Protein AF-A0A2R6E5B9-F1 (afdb_monomer)

Foldseek 3Di:
DQDCKWWFPCCVPQHPDIDIDSDQADPPPRGGTHGPDDDDDDPVPPCVVVVVVVPDDPPDPDPPDDPPPPDDDDDDDD

Mean predicted aligned error: 12.62 Å

pLDDT: mean 77.48, std 20.01, range [34.56, 95.94]

Solvent-accessible surface area (backbone atoms only — not comparable to full-atom values): 5286 Å² total; per-residue (Å²): 115,85,48,71,47,18,29,32,72,52,19,89,84,76,40,99,54,86,47,72,37,73,50,66,45,30,93,88,80,63,42,55,33,39,72,65,50,69,81,75,89,57,98,80,45,91,57,47,69,58,54,57,63,71,49,62,83,75,87,69,86,73,72,84,74,79,81,76,80,78,76,78,80,85,82,86,83,130

Sequence (78 aa):
MKADIRVCSAWERAHESPMYTLGETCPACGADAENSAPAPYNPEDPYGEYRRRARGRPEGGLGMGEREEGGASGASAS

Secondary structure (DSSP, 8-state):
---S-EEETTHHHH-SS--EESSSB-TTT-PBEEE-SPPPP-TT-TTHHHHHHHS-S-S-----------PPPP----

Radius of gyration: 21.43 Å; Cα contacts (8 Å, |Δi|>4): 74; c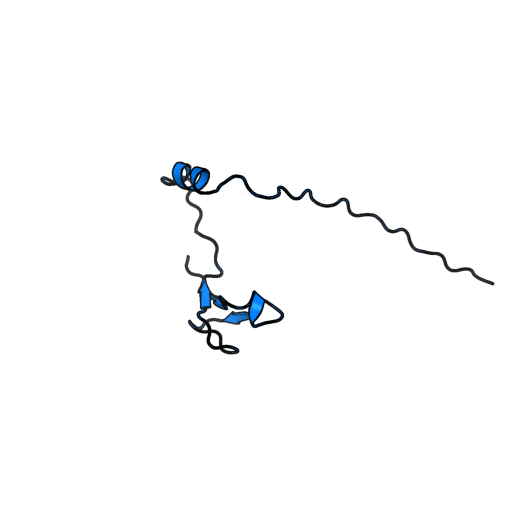hains: 1; bounding box: 30×62×44 Å

Nearest PDB structures (foldseek):
  2aus-assembly2_B  TM=8.208E-01  e=9.326E-04  Pyrococcus abyssi
  3hjw-assembly1_B  TM=7.565E-01  e=2.836E-03  Pyrococcus furiosus
  2aus-assembly1_D  TM=6.814E-01  e=3.028E-03  Pyrococcus abyssi
  2apo-assembly1_B  TM=7.186E-01  e=1.456E-02  Methanocaldococcus jannaschii
  2aqc-assembly1_A  TM=4.825E-01  e=5.389E-02  Methanocaldococcus jannaschii

Structure (mmCIF, N/CA/C/O backbone):
data_AF-A0A2R6E5B9-F1
#
_entry.id   AF-A0A2R6E5B9-F1
#
loop_
_atom_site.group_PDB
_atom_site.id
_atom_site.type_symbol
_atom_site.label_atom_id
_atom_site.label_alt_id
_atom_site.label_comp_id
_atom_site.label_asym_id
_atom_site.label_entity_id
_atom_site.label_seq_id
_atom_site.pdbx_PDB_ins_code
_atom_site.Cartn_x
_atom_site.Cartn_y
_atom_site.Cartn_z
_atom_site.occupancy
_atom_site.B_iso_or_equiv
_atom_site.auth_seq_id
_atom_site.auth_comp_id
_atom_site.auth_asym_id
_atom_site.auth_atom_id
_atom_site.pdbx_PDB_model_num
ATOM 1 N N . MET A 1 1 ? 8.450 -6.750 -2.213 1.00 57.66 1 MET A N 1
ATOM 2 C CA . MET A 1 1 ? 8.355 -6.683 -0.743 1.00 57.66 1 MET A CA 1
ATOM 3 C C . MET A 1 1 ? 6.890 -6.633 -0.374 1.00 57.66 1 MET A C 1
ATOM 5 O O . MET A 1 1 ? 6.192 -5.772 -0.892 1.00 57.66 1 MET A O 1
ATOM 9 N N . LYS A 1 2 ? 6.416 -7.570 0.449 1.00 59.56 2 LYS A N 1
ATOM 10 C CA . LYS A 1 2 ? 5.216 -7.313 1.249 1.00 59.56 2 LYS A CA 1
ATOM 11 C C . LYS A 1 2 ? 5.672 -6.433 2.410 1.00 59.56 2 LYS A C 1
ATOM 13 O O . LYS A 1 2 ? 6.710 -6.740 2.990 1.00 59.56 2 LYS A O 1
ATOM 18 N N . ALA A 1 3 ? 4.974 -5.335 2.685 1.00 65.94 3 ALA A N 1
ATOM 19 C CA . ALA A 1 3 ? 5.104 -4.713 3.993 1.00 65.94 3 ALA A CA 1
ATOM 20 C C . ALA A 1 3 ? 4.277 -5.535 4.977 1.00 65.94 3 ALA A C 1
ATOM 22 O O . ALA A 1 3 ? 3.167 -5.962 4.654 1.00 65.94 3 ALA A O 1
ATOM 23 N N . ASP A 1 4 ? 4.815 -5.738 6.173 1.00 82.00 4 ASP A N 1
ATOM 24 C CA . ASP A 1 4 ? 4.062 -6.335 7.277 1.00 82.00 4 ASP A CA 1
ATOM 25 C C . ASP A 1 4 ? 2.949 -5.393 7.769 1.00 82.00 4 ASP A C 1
ATOM 27 O O . ASP A 1 4 ? 1.993 -5.823 8.405 1.00 82.00 4 ASP A O 1
ATOM 31 N N . ILE A 1 5 ? 3.046 -4.108 7.414 1.00 91.00 5 ILE A N 1
ATOM 32 C CA . ILE A 1 5 ? 2.049 -3.080 7.696 1.00 91.00 5 ILE A CA 1
ATOM 33 C C . ILE A 1 5 ? 1.021 -3.027 6.560 1.00 91.00 5 ILE A C 1
ATOM 35 O O . ILE A 1 5 ? 1.352 -2.807 5.390 1.00 91.00 5 ILE A O 1
ATOM 39 N N . ARG A 1 6 ? -0.250 -3.172 6.923 1.00 92.94 6 ARG A N 1
ATOM 40 C CA . ARG A 1 6 ? -1.426 -3.045 6.059 1.00 92.94 6 ARG A CA 1
ATOM 41 C C . ARG A 1 6 ? -2.252 -1.825 6.464 1.00 92.94 6 ARG A C 1
ATOM 43 O O . ARG A 1 6 ? -2.108 -1.318 7.574 1.00 92.94 6 ARG A O 1
ATOM 50 N N . VAL A 1 7 ? -3.117 -1.359 5.573 1.00 93.94 7 VAL A N 1
ATOM 51 C CA . VAL A 1 7 ? -4.071 -0.270 5.821 1.00 93.94 7 VAL A CA 1
ATOM 52 C C . VAL A 1 7 ? -5.494 -0.777 5.615 1.00 93.94 7 VAL A C 1
ATOM 54 O O . VAL A 1 7 ? -5.737 -1.619 4.758 1.00 93.94 7 VAL A O 1
ATOM 57 N N . CYS A 1 8 ? -6.440 -0.311 6.424 1.00 95.94 8 CYS A N 1
ATOM 58 C CA . CYS A 1 8 ? -7.854 -0.638 6.252 1.00 95.94 8 CYS A CA 1
ATOM 59 C C . CYS A 1 8 ? -8.352 -0.183 4.869 1.00 95.94 8 CYS A C 1
ATOM 61 O O . CYS A 1 8 ? -8.296 1.003 4.569 1.00 95.94 8 CYS A O 1
ATOM 63 N N . SER A 1 9 ? -8.908 -1.086 4.061 1.00 94.44 9 SER A N 1
ATOM 64 C CA . SER A 1 9 ? -9.429 -0.778 2.712 1.00 94.44 9 SER A CA 1
ATOM 65 C C . SER A 1 9 ? -10.621 0.190 2.701 1.00 94.44 9 SER A C 1
ATOM 67 O O . SER A 1 9 ? -10.928 0.812 1.686 1.00 94.44 9 SER A O 1
ATOM 69 N N . ALA A 1 10 ? -11.313 0.335 3.834 1.00 93.62 10 ALA A N 1
ATOM 70 C CA . ALA A 1 10 ? -12.482 1.197 3.984 1.00 93.62 10 ALA A CA 1
ATOM 71 C C . ALA A 1 10 ? -12.191 2.492 4.763 1.00 93.62 10 ALA A C 1
ATOM 73 O O . ALA A 1 10 ? -13.136 3.181 5.157 1.00 93.62 10 ALA A O 1
ATOM 74 N N . TRP A 1 11 ? -10.917 2.821 5.015 1.00 93.81 11 TRP A N 1
ATOM 75 C CA . TRP A 1 11 ? -10.550 3.867 5.974 1.00 93.81 11 TRP A CA 1
ATOM 76 C C . TRP A 1 11 ? -11.173 5.228 5.657 1.00 93.81 11 TRP A C 1
ATOM 78 O O . TRP A 1 11 ? -11.705 5.850 6.564 1.00 93.81 11 TRP A O 1
ATOM 88 N N . GLU A 1 12 ? -11.224 5.631 4.385 1.00 92.81 12 GLU A N 1
ATOM 89 C CA . GLU A 1 12 ? -11.778 6.929 3.965 1.00 92.81 12 GLU A CA 1
ATOM 90 C C . GLU A 1 12 ? -13.258 7.119 4.324 1.00 92.81 12 GLU A C 1
ATOM 92 O O . GLU A 1 12 ? -13.729 8.246 4.445 1.00 92.81 12 GLU A O 1
ATOM 97 N N . ARG A 1 13 ? -14.013 6.022 4.466 1.00 94.38 13 ARG A N 1
ATOM 98 C CA . ARG A 1 13 ? -15.453 6.066 4.775 1.00 94.38 13 ARG A CA 1
ATOM 99 C C . ARG A 1 13 ? -15.764 5.691 6.219 1.00 94.38 13 ARG A C 1
ATOM 101 O O . ARG A 1 13 ? -16.814 6.069 6.724 1.00 94.38 13 ARG A O 1
ATOM 108 N N . ALA A 1 14 ? -14.900 4.895 6.846 1.00 91.62 14 ALA A N 1
ATOM 109 C CA . ALA A 1 14 ? -15.138 4.309 8.164 1.00 91.62 14 ALA A CA 1
ATOM 110 C C . ALA A 1 14 ? -14.346 4.988 9.292 1.00 91.62 14 ALA A C 1
ATOM 112 O O . ALA A 1 14 ? -14.658 4.773 10.464 1.00 91.62 14 ALA A O 1
ATOM 113 N N . HIS A 1 15 ? -13.311 5.765 8.966 1.00 90.94 15 HIS A N 1
ATOM 114 C CA . HIS A 1 15 ? -12.391 6.367 9.925 1.00 90.94 15 HIS A CA 1
ATOM 115 C C . HIS A 1 15 ? -12.075 7.817 9.540 1.00 90.94 15 HIS A C 1
ATOM 117 O O . HIS A 1 15 ? -12.113 8.191 8.374 1.00 90.94 15 HIS A O 1
ATOM 123 N N . GLU A 1 16 ? -11.714 8.636 10.526 1.00 91.88 16 GLU A N 1
ATOM 124 C CA . GLU A 1 16 ? -11.264 10.018 10.289 1.00 91.88 16 GLU A CA 1
ATOM 125 C C . GLU A 1 16 ? -9.816 10.083 9.766 1.00 91.88 16 GLU A C 1
ATOM 127 O O . GLU A 1 16 ? -9.362 11.120 9.289 1.00 91.88 16 GLU A O 1
ATOM 132 N N . SER A 1 17 ? -9.068 8.979 9.866 1.00 91.19 17 SER A N 1
ATOM 133 C CA . SER A 1 17 ? -7.669 8.874 9.442 1.00 91.19 17 SER A CA 1
ATOM 134 C C . SER A 1 17 ? -7.323 7.455 8.965 1.00 91.19 17 SER A C 1
ATOM 136 O O . SER A 1 17 ? -8.041 6.504 9.300 1.00 91.19 17 SER A O 1
ATOM 138 N N . PRO A 1 18 ? -6.236 7.279 8.182 1.00 91.81 18 PRO A N 1
ATOM 139 C CA . PRO A 1 18 ? -5.796 5.962 7.744 1.00 91.81 18 PRO A CA 1
ATOM 140 C C . PRO A 1 18 ? -5.462 5.086 8.942 1.00 91.81 18 PRO A C 1
ATOM 142 O O . PRO A 1 18 ? -4.609 5.428 9.764 1.00 91.81 18 PRO A O 1
ATOM 145 N N . MET A 1 19 ? -6.116 3.932 9.021 1.00 93.88 19 MET A N 1
ATOM 146 C CA . MET A 1 19 ? -5.873 2.992 10.100 1.00 93.88 19 MET A CA 1
ATOM 147 C C . MET A 1 19 ? -4.953 1.873 9.630 1.00 93.88 19 MET A C 1
ATOM 149 O O . MET A 1 19 ? -5.318 1.070 8.767 1.00 93.88 19 MET A O 1
ATOM 153 N N . TYR A 1 20 ? -3.750 1.854 10.198 1.00 94.44 20 TYR A N 1
ATOM 154 C CA . TYR A 1 20 ? -2.737 0.846 9.922 1.00 94.44 20 TYR A CA 1
ATOM 155 C C . TYR A 1 20 ? -2.848 -0.332 10.889 1.00 94.44 20 TYR A C 1
ATOM 157 O O . TYR A 1 20 ? -3.153 -0.169 12.070 1.00 94.44 20 TYR A O 1
ATOM 165 N N . THR A 1 21 ? -2.570 -1.529 10.388 1.00 92.00 21 THR A N 1
ATOM 166 C CA . THR A 1 21 ? -2.646 -2.782 11.141 1.00 92.00 21 THR A CA 1
ATOM 167 C C . THR A 1 21 ? -1.585 -3.766 10.655 1.00 92.00 21 THR A C 1
ATOM 169 O O . THR A 1 21 ? -1.100 -3.665 9.531 1.00 92.00 21 THR A O 1
ATOM 172 N N . LEU A 1 22 ? -1.223 -4.728 11.503 1.00 92.38 22 LEU A N 1
ATOM 173 C CA . LEU A 1 22 ? -0.405 -5.887 11.119 1.00 92.38 22 LEU A CA 1
ATOM 174 C C . LEU A 1 22 ? -1.272 -7.107 10.752 1.00 92.38 22 LEU A C 1
ATOM 176 O O . LEU A 1 22 ? -0.774 -8.090 10.209 1.00 92.38 22 LEU A O 1
ATOM 180 N N . GLY A 1 23 ? -2.567 -7.061 11.077 1.00 89.75 23 GLY A N 1
ATOM 181 C CA . GLY A 1 23 ? -3.527 -8.127 10.800 1.00 89.75 23 GLY A CA 1
ATOM 182 C C . GLY A 1 23 ? -4.141 -8.027 9.406 1.00 89.75 23 GLY A C 1
ATOM 183 O O . GLY A 1 23 ? -4.019 -7.015 8.720 1.00 89.75 23 GLY A O 1
ATOM 184 N N . GLU A 1 24 ? -4.841 -9.082 8.991 1.00 92.19 24 GLU A N 1
ATOM 185 C CA . GLU A 1 24 ? -5.526 -9.111 7.690 1.00 92.19 24 GLU A CA 1
ATOM 186 C C . GLU A 1 24 ? -6.836 -8.326 7.681 1.00 92.19 24 GLU A C 1
ATOM 188 O O . GLU A 1 24 ? -7.333 -7.975 6.618 1.00 92.19 24 GLU A O 1
ATOM 193 N N . THR A 1 25 ? -7.354 -8.016 8.866 1.00 94.88 25 THR A N 1
ATOM 194 C CA . THR A 1 25 ? -8.602 -7.290 9.079 1.00 94.88 25 THR A CA 1
ATOM 195 C C . THR A 1 25 ? -8.365 -6.075 9.965 1.00 94.88 25 THR A C 1
ATOM 197 O O . THR A 1 25 ? -7.538 -6.089 10.883 1.00 94.88 25 THR A O 1
ATOM 200 N N . CYS A 1 26 ? -9.133 -5.022 9.720 1.00 93.69 26 CYS A N 1
ATOM 201 C CA . CYS A 1 26 ? -9.161 -3.815 10.524 1.00 93.69 26 CYS A CA 1
ATOM 202 C C . CYS A 1 26 ? -9.759 -4.106 11.917 1.00 93.69 26 CYS A C 1
ATOM 204 O O . CYS A 1 26 ? -10.921 -4.506 11.997 1.00 93.69 26 CYS A O 1
ATOM 206 N N . PRO A 1 27 ? -9.039 -3.863 13.029 1.00 90.56 27 PRO A N 1
ATOM 207 C CA . PRO A 1 27 ? -9.566 -4.116 14.373 1.00 90.56 27 PRO A CA 1
ATOM 208 C C . PRO A 1 27 ? -10.695 -3.168 14.818 1.00 90.56 27 PRO A C 1
ATOM 210 O O . PRO A 1 27 ? -11.359 -3.461 15.806 1.00 90.56 27 PRO A O 1
ATOM 213 N N . ALA A 1 28 ? -10.928 -2.047 14.124 1.00 89.88 28 ALA A N 1
ATOM 214 C CA . ALA A 1 28 ? -11.972 -1.085 14.494 1.00 89.88 28 ALA A CA 1
ATOM 215 C C . ALA A 1 28 ? -13.295 -1.313 13.751 1.00 89.88 28 ALA A C 1
ATOM 217 O O . ALA A 1 28 ? -14.355 -1.149 14.344 1.00 89.88 28 ALA A O 1
ATOM 218 N N . CYS A 1 29 ? -13.251 -1.675 12.464 1.00 92.69 29 CYS A N 1
ATOM 219 C CA . CYS A 1 29 ? -14.458 -1.843 11.642 1.00 92.69 29 CYS A CA 1
ATOM 220 C C . CYS A 1 29 ? -14.619 -3.235 11.015 1.00 92.69 29 CYS A C 1
ATOM 222 O O . CYS A 1 29 ? -15.669 -3.515 10.447 1.00 92.69 29 CYS A O 1
ATOM 224 N N . GLY A 1 30 ? -13.607 -4.104 11.094 1.00 92.62 30 GLY A N 1
ATOM 225 C CA . GLY A 1 30 ? -13.650 -5.463 10.543 1.00 92.62 30 GLY A CA 1
ATOM 226 C C . GLY A 1 30 ? -13.433 -5.575 9.030 1.00 92.62 30 GLY A C 1
ATOM 227 O O . GLY A 1 30 ? -13.434 -6.689 8.519 1.00 92.62 30 GLY A O 1
ATOM 228 N N . ALA A 1 31 ? -13.229 -4.466 8.310 1.00 93.50 31 ALA A N 1
ATOM 229 C CA . ALA A 1 31 ? -12.932 -4.485 6.874 1.00 93.50 31 ALA A CA 1
ATOM 230 C C . ALA A 1 31 ? -11.561 -5.112 6.559 1.00 93.50 31 ALA A C 1
ATOM 232 O O . ALA A 1 31 ? -10.669 -5.119 7.411 1.00 93.50 31 ALA A O 1
ATOM 233 N N . ASP A 1 32 ? -11.366 -5.572 5.322 1.00 95.19 32 ASP A N 1
ATOM 234 C CA . ASP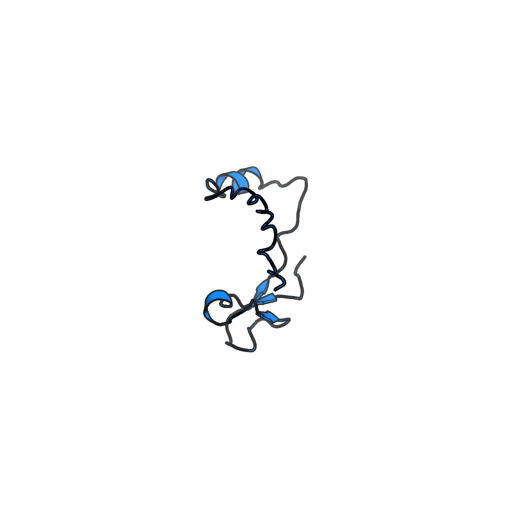 A 1 32 ? -10.092 -6.142 4.875 1.00 95.19 32 ASP A CA 1
ATOM 235 C C . ASP A 1 32 ? -8.964 -5.104 4.906 1.00 95.19 32 ASP A C 1
ATOM 237 O O . ASP A 1 32 ? -9.153 -3.933 4.555 1.00 95.19 32 ASP A O 1
ATOM 241 N N . ALA A 1 33 ? -7.775 -5.539 5.315 1.00 93.62 33 ALA A N 1
ATOM 242 C CA . ALA A 1 33 ? -6.565 -4.736 5.321 1.00 93.62 33 ALA A CA 1
ATOM 243 C C . ALA A 1 33 ? -5.718 -5.022 4.071 1.00 93.62 33 ALA A C 1
ATOM 245 O O . ALA A 1 33 ? -5.322 -6.163 3.808 1.00 93.62 33 ALA A O 1
ATOM 246 N N . GLU A 1 34 ? -5.398 -3.974 3.318 1.00 92.62 34 GLU A N 1
ATOM 247 C CA . GLU A 1 34 ? -4.626 -4.029 2.080 1.00 92.62 34 GLU A CA 1
ATOM 248 C C . GLU A 1 34 ? -3.161 -3.628 2.284 1.00 92.62 34 GLU A C 1
ATOM 250 O O . GLU A 1 34 ? -2.792 -2.960 3.251 1.00 92.62 34 GLU A O 1
ATOM 255 N N . ASN A 1 35 ? -2.286 -4.075 1.382 1.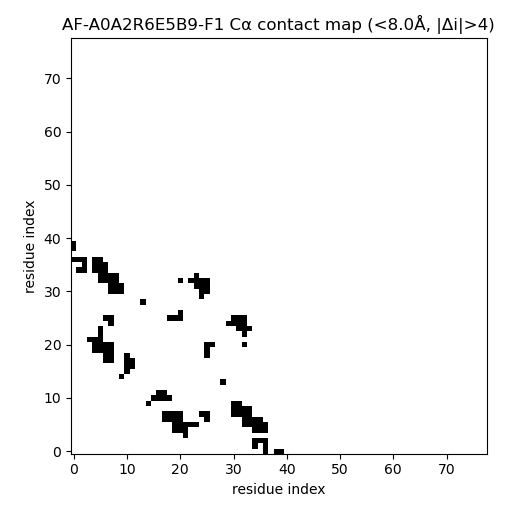00 90.44 35 ASN A N 1
ATOM 256 C CA . ASN A 1 35 ? -0.854 -3.810 1.490 1.00 90.44 35 ASN A CA 1
ATOM 257 C C . ASN A 1 35 ? -0.561 -2.313 1.320 1.00 90.44 35 ASN A C 1
ATOM 259 O O . ASN A 1 35 ? -0.845 -1.740 0.272 1.00 90.44 35 ASN A O 1
ATOM 263 N N . SER A 1 36 ? 0.083 -1.719 2.323 1.00 86.75 36 SER A N 1
ATOM 264 C CA . SER A 1 36 ? 0.476 -0.307 2.288 1.00 86.75 36 SER A CA 1
ATOM 265 C C . SER A 1 36 ? 1.714 -0.045 1.423 1.00 86.75 36 SER A C 1
ATOM 267 O O . SER A 1 36 ? 1.946 1.086 0.998 1.00 86.75 36 SER A O 1
ATOM 269 N N . ALA A 1 37 ? 2.528 -1.072 1.147 1.00 86.69 37 ALA A N 1
ATOM 270 C CA . ALA A 1 37 ? 3.742 -0.887 0.365 1.00 86.69 37 ALA A CA 1
ATOM 271 C C . ALA A 1 37 ? 3.443 -0.694 -1.128 1.00 86.69 37 ALA A C 1
ATOM 273 O O . ALA A 1 37 ? 2.655 -1.455 -1.705 1.00 86.69 37 ALA A O 1
ATOM 274 N N . PRO A 1 38 ? 4.151 0.240 -1.790 1.00 86.25 38 PRO A N 1
ATOM 275 C CA . PRO A 1 38 ? 4.066 0.383 -3.231 1.00 86.25 38 PRO A CA 1
ATOM 276 C C . PRO A 1 38 ? 4.579 -0.876 -3.939 1.00 86.25 38 PRO A C 1
ATOM 278 O O . PRO A 1 38 ? 5.350 -1.675 -3.394 1.00 86.25 38 PRO A O 1
ATOM 281 N N . ALA A 1 39 ? 4.179 -1.027 -5.201 1.00 86.38 39 ALA A N 1
ATOM 282 C CA . ALA A 1 39 ? 4.733 -2.065 -6.057 1.00 86.38 39 ALA A CA 1
ATOM 283 C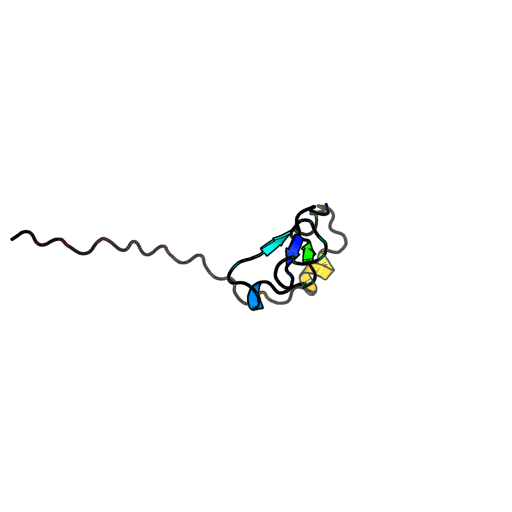 C . ALA A 1 39 ? 6.270 -1.923 -6.150 1.00 86.38 39 ALA A C 1
ATOM 285 O O . ALA A 1 39 ? 6.767 -0.801 -6.290 1.00 86.38 39 ALA A O 1
ATOM 286 N N . PRO A 1 40 ? 7.037 -3.030 -6.096 1.00 85.38 40 PRO A N 1
ATOM 287 C CA . PRO A 1 40 ? 8.485 -2.984 -6.263 1.00 85.38 40 PRO A CA 1
ATOM 288 C C . PRO A 1 40 ? 8.895 -2.378 -7.606 1.00 85.38 40 PRO A C 1
ATOM 290 O O . PRO A 1 40 ? 8.263 -2.632 -8.633 1.00 85.38 40 PRO A O 1
ATOM 293 N N . TYR A 1 41 ? 9.992 -1.625 -7.600 1.00 88.69 41 TYR A N 1
ATOM 294 C CA . TYR A 1 41 ? 10.598 -1.106 -8.820 1.00 88.69 41 TYR A CA 1
ATOM 295 C C . TYR A 1 41 ? 11.477 -2.173 -9.490 1.0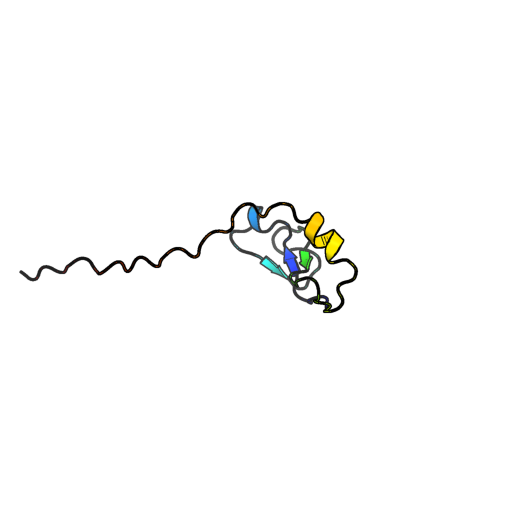0 88.69 41 TYR A C 1
ATOM 297 O O . TYR A 1 41 ? 12.274 -2.828 -8.820 1.00 88.69 41 TYR A O 1
ATOM 305 N N . ASN A 1 42 ? 11.350 -2.327 -10.810 1.00 87.06 42 ASN A N 1
ATOM 306 C CA . ASN A 1 42 ? 12.235 -3.139 -11.648 1.00 87.06 42 ASN A CA 1
ATOM 307 C C . ASN A 1 42 ? 12.771 -2.240 -12.779 1.00 87.06 42 ASN A C 1
ATOM 309 O O . ASN A 1 42 ? 11.950 -1.715 -13.528 1.00 87.06 42 ASN A O 1
ATOM 313 N N . PRO A 1 43 ? 14.097 -2.050 -12.924 1.00 90.75 43 PRO A N 1
ATOM 314 C CA . PRO A 1 43 ? 14.661 -1.208 -13.980 1.00 90.75 43 PRO A CA 1
ATOM 315 C C . PRO A 1 43 ? 14.382 -1.721 -15.400 1.00 90.75 43 PRO A C 1
ATOM 317 O O . PRO A 1 43 ? 14.288 -0.915 -16.319 1.00 90.75 43 PRO A O 1
ATOM 320 N N . GLU A 1 44 ? 14.231 -3.032 -15.590 1.00 92.81 44 GLU A N 1
ATOM 321 C CA . GLU A 1 44 ? 13.938 -3.629 -16.900 1.00 92.81 44 GLU A CA 1
ATOM 322 C C . GLU A 1 44 ? 12.455 -3.532 -17.272 1.00 92.81 44 GLU A C 1
ATOM 324 O O . GLU A 1 44 ? 12.116 -3.625 -18.447 1.00 92.81 44 GLU A O 1
ATOM 329 N N . ASP A 1 45 ? 11.582 -3.365 -16.272 1.00 90.06 45 ASP A N 1
ATOM 330 C CA . ASP A 1 45 ? 10.125 -3.230 -16.377 1.00 90.06 45 ASP A CA 1
ATOM 331 C C . ASP A 1 45 ? 9.483 -3.781 -17.675 1.00 90.06 45 ASP A C 1
ATOM 333 O O . ASP A 1 45 ? 9.005 -3.010 -18.520 1.00 90.06 45 ASP A O 1
ATOM 337 N N . PRO A 1 46 ? 9.396 -5.118 -17.829 1.00 91.94 46 PRO A N 1
ATOM 338 C CA . PRO A 1 46 ? 8.897 -5.736 -19.061 1.00 91.94 46 PRO A CA 1
ATOM 339 C C . PRO A 1 46 ? 7.454 -5.341 -19.412 1.00 91.94 46 PRO A C 1
ATOM 341 O O . PRO A 1 46 ? 7.051 -5.376 -20.571 1.00 91.94 46 PRO A O 1
ATOM 344 N N . TYR A 1 47 ? 6.669 -4.938 -18.409 1.00 90.50 47 TYR A N 1
ATOM 345 C CA . TYR A 1 47 ? 5.266 -4.544 -18.555 1.00 90.50 47 TYR A CA 1
ATOM 346 C C . TYR A 1 47 ? 5.065 -3.021 -18.562 1.00 90.50 47 TYR A C 1
ATOM 348 O O . TYR A 1 47 ? 3.931 -2.540 -18.455 1.00 90.50 47 TYR A O 1
ATOM 356 N N . GLY A 1 48 ? 6.136 -2.235 -18.684 1.00 88.94 48 GLY A N 1
ATOM 357 C CA . GLY A 1 48 ? 6.087 -0.776 -18.588 1.00 88.94 48 GLY A CA 1
ATOM 358 C C . GLY A 1 48 ? 5.262 -0.105 -19.675 1.00 88.94 48 GLY A C 1
ATOM 359 O O . GLY A 1 48 ? 4.529 0.847 -19.403 1.00 88.94 48 GLY A O 1
ATOM 360 N N . GLU A 1 49 ? 5.335 -0.623 -20.901 1.00 90.44 49 GLU A N 1
ATOM 361 C CA . GLU A 1 49 ? 4.540 -0.140 -22.032 1.00 90.44 49 GLU A CA 1
ATOM 362 C C . GLU A 1 49 ? 3.041 -0.321 -21.774 1.00 90.44 49 GLU A C 1
ATOM 364 O O . GLU A 1 49 ? 2.271 0.633 -21.907 1.00 90.44 49 GLU A O 1
ATOM 369 N N . TYR A 1 50 ? 2.635 -1.510 -21.319 1.00 92.00 50 TYR A N 1
ATOM 370 C CA . TYR A 1 50 ? 1.252 -1.780 -20.935 1.00 92.00 50 TYR A CA 1
ATOM 371 C C . TYR A 1 50 ? 0.811 -0.888 -19.771 1.00 92.00 50 TYR A C 1
ATOM 373 O 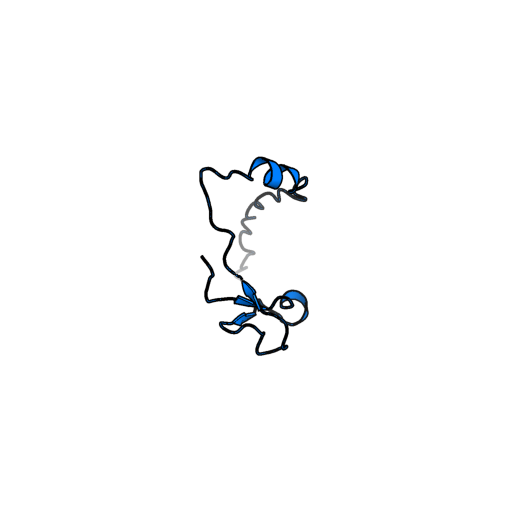O . TYR A 1 50 ? -0.227 -0.236 -19.856 1.00 92.00 50 TYR A O 1
ATOM 381 N N . ARG A 1 51 ? 1.621 -0.775 -18.709 1.00 90.06 51 ARG 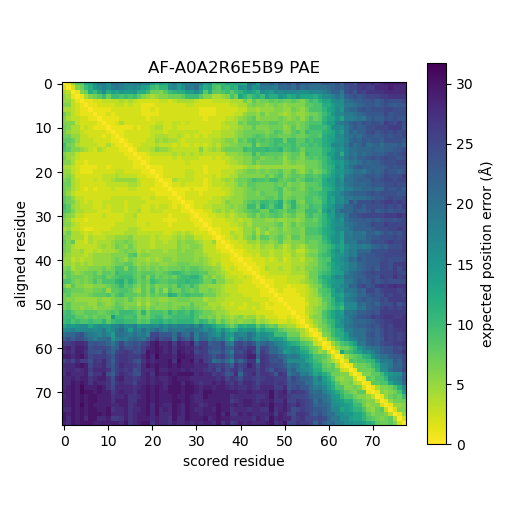A N 1
ATOM 382 C CA . ARG A 1 51 ? 1.276 0.033 -17.530 1.00 90.06 51 ARG A CA 1
ATOM 383 C C . ARG A 1 51 ? 1.105 1.516 -17.865 1.00 90.06 51 ARG A C 1
ATOM 385 O O . ARG A 1 51 ? 0.221 2.153 -17.301 1.00 90.06 51 ARG A O 1
ATOM 392 N N . ARG A 1 52 ? 1.909 2.064 -18.782 1.00 88.56 52 ARG A N 1
ATOM 393 C CA . ARG A 1 52 ? 1.774 3.450 -19.265 1.00 88.56 52 ARG A CA 1
ATOM 394 C C . ARG A 1 52 ? 0.538 3.663 -20.134 1.00 88.56 52 ARG A C 1
ATOM 396 O O . ARG A 1 52 ? -0.032 4.739 -20.071 1.00 88.56 52 ARG A O 1
ATOM 403 N N . ARG A 1 53 ? 0.124 2.666 -20.918 1.00 88.44 53 ARG A N 1
ATOM 404 C CA . ARG A 1 53 ? -1.117 2.729 -21.710 1.00 88.44 53 ARG A CA 1
ATOM 405 C C . ARG A 1 53 ? -2.370 2.577 -20.851 1.00 88.44 53 ARG A C 1
ATOM 407 O O . ARG A 1 53 ? -3.358 3.254 -21.098 1.00 88.44 53 ARG A O 1
ATOM 414 N N . ALA A 1 54 ? -2.325 1.682 -19.865 1.00 87.56 54 ALA A N 1
ATOM 415 C CA . ALA A 1 54 ? -3.432 1.423 -18.949 1.00 87.56 54 ALA A CA 1
ATOM 416 C C . ALA A 1 54 ? -3.652 2.581 -17.964 1.00 87.56 54 ALA A C 1
ATOM 418 O O . ALA A 1 54 ? -4.782 2.851 -17.565 1.00 87.56 54 ALA A O 1
ATOM 419 N N . ARG A 1 55 ? -2.582 3.296 -17.589 1.00 80.25 55 ARG A N 1
ATOM 420 C CA . ARG A 1 55 ? -2.699 4.602 -16.937 1.00 80.25 55 ARG A CA 1
ATOM 421 C C . ARG A 1 55 ? -3.218 5.589 -17.985 1.00 80.25 55 ARG A C 1
ATOM 423 O O . ARG A 1 55 ? -2.464 6.020 -18.849 1.00 80.25 55 ARG A O 1
ATOM 430 N N . GLY A 1 56 ? -4.513 5.903 -17.932 1.00 77.62 56 GLY A N 1
ATOM 431 C CA . GLY A 1 56 ? -5.115 6.958 -18.751 1.00 77.62 56 GLY A CA 1
ATOM 432 C C . GLY A 1 56 ? -4.424 8.315 -18.550 1.00 77.62 56 GLY A C 1
ATOM 433 O O . GLY A 1 56 ? -3.461 8.438 -17.790 1.00 77.62 56 GLY A O 1
ATOM 434 N N . ARG A 1 57 ? -4.911 9.368 -19.220 1.00 74.94 57 ARG A N 1
ATOM 435 C CA . ARG A 1 57 ? -4.409 10.726 -18.955 1.00 74.94 57 ARG A CA 1
ATOM 436 C C . ARG A 1 57 ? -4.582 11.005 -17.452 1.00 74.94 57 ARG A C 1
ATOM 438 O O . ARG A 1 57 ? -5.702 10.846 -16.973 1.00 74.94 57 ARG A O 1
ATOM 445 N N . PRO A 1 58 ? -3.523 11.375 -16.708 1.00 60.28 58 PRO A N 1
ATOM 446 C CA . PRO A 1 58 ? -3.691 11.749 -15.313 1.00 60.28 58 PRO A CA 1
ATOM 447 C C . PRO A 1 58 ? -4.656 12.934 -15.254 1.00 60.28 58 PRO A C 1
ATOM 449 O O . PRO A 1 58 ? -4.401 13.977 -15.861 1.00 60.28 58 PRO A O 1
ATOM 452 N N . GLU A 1 59 ? -5.784 12.756 -14.573 1.00 53.78 59 GLU A N 1
ATOM 453 C CA . GLU A 1 59 ? -6.664 13.864 -14.228 1.00 53.78 59 GLU A CA 1
ATOM 454 C C . GLU A 1 59 ? -5.935 14.696 -13.167 1.00 53.78 59 GLU A C 1
ATOM 456 O O . GLU A 1 59 ? -5.843 14.305 -12.010 1.00 53.78 59 GLU A O 1
ATOM 461 N N . GLY A 1 60 ? -5.322 15.805 -13.590 1.00 51.47 60 GLY A N 1
ATOM 462 C CA . GLY A 1 60 ? -4.695 16.769 -12.687 1.00 51.47 60 GLY A CA 1
ATOM 463 C C . GLY A 1 60 ? -3.203 16.547 -12.434 1.00 51.47 60 GLY A C 1
ATOM 464 O O . GLY A 1 60 ? -2.792 15.999 -11.415 1.00 51.47 60 GLY A O 1
ATOM 465 N N . GLY A 1 61 ? -2.365 17.118 -13.302 1.00 42.38 61 GLY A N 1
ATOM 466 C CA . GLY A 1 61 ? -1.106 17.696 -12.836 1.00 42.38 61 GLY A CA 1
ATOM 467 C C . GLY A 1 61 ? -1.438 18.920 -11.984 1.00 42.38 61 GLY A C 1
ATOM 468 O O . GLY A 1 61 ? -1.509 20.026 -12.510 1.00 42.38 61 GLY A O 1
ATOM 469 N N . LEU A 1 62 ? -1.737 18.723 -10.700 1.00 43.00 62 LEU A N 1
ATOM 470 C CA . LEU A 1 62 ? -1.929 19.835 -9.776 1.00 43.00 62 LEU A CA 1
ATOM 471 C C . LEU A 1 62 ? -0.561 20.461 -9.508 1.00 43.00 62 LEU A C 1
ATOM 473 O O . LEU A 1 62 ? 0.319 19.848 -8.903 1.00 43.00 62 LEU A O 1
ATOM 477 N N . GLY A 1 63 ? -0.393 21.672 -10.038 1.00 38.59 63 GLY A N 1
ATOM 478 C CA . GLY A 1 63 ? 0.728 22.545 -9.746 1.00 38.59 63 GLY A CA 1
ATOM 479 C C . GLY A 1 63 ? 0.880 22.714 -8.241 1.00 38.59 63 GLY A C 1
ATOM 480 O O . GLY A 1 63 ? -0.095 22.874 -7.508 1.00 38.59 63 GLY A O 1
ATOM 481 N N . MET A 1 64 ? 2.125 22.640 -7.790 1.00 34.56 64 MET A N 1
ATOM 482 C CA . MET A 1 64 ? 2.518 22.999 -6.438 1.00 34.56 64 MET A CA 1
ATOM 483 C C . MET A 1 64 ? 2.102 24.454 -6.208 1.00 34.56 64 MET A C 1
ATOM 485 O O . MET A 1 64 ? 2.724 25.356 -6.765 1.00 34.56 64 MET A O 1
ATOM 489 N N . GLY A 1 65 ? 1.019 24.650 -5.452 1.00 41.66 65 GLY A N 1
ATOM 490 C CA . GLY A 1 65 ? 0.493 25.964 -5.109 1.00 41.66 65 GLY A CA 1
ATOM 491 C C . GLY A 1 65 ? 1.597 26.847 -4.546 1.00 41.66 65 GLY A C 1
ATOM 492 O O . GLY A 1 65 ? 2.322 26.460 -3.625 1.00 41.66 65 GLY A O 1
ATOM 493 N N . GLU A 1 66 ? 1.739 28.015 -5.155 1.00 38.88 66 GLU A N 1
ATOM 494 C CA . GLU A 1 66 ? 2.538 29.116 -4.656 1.00 38.88 66 GLU A CA 1
ATOM 495 C C . GLU A 1 66 ? 2.135 29.371 -3.201 1.00 38.88 66 GLU A C 1
ATOM 497 O O . GLU A 1 66 ? 0.991 29.679 -2.884 1.00 38.88 66 GLU A O 1
ATOM 502 N N . ARG A 1 67 ? 3.088 29.151 -2.299 1.00 47.00 67 ARG A N 1
ATOM 503 C CA . ARG A 1 67 ? 3.031 29.560 -0.898 1.00 47.00 67 ARG A CA 1
ATOM 504 C C . ARG A 1 67 ? 2.793 31.072 -0.851 1.00 47.00 67 ARG A C 1
ATOM 506 O O . ARG A 1 67 ? 3.735 31.843 -0.993 1.00 47.00 67 ARG A O 1
ATOM 513 N N . GLU A 1 68 ? 1.537 31.476 -0.693 1.00 44.78 68 GLU A N 1
ATOM 514 C CA . GLU A 1 68 ? 1.159 32.849 -0.375 1.00 44.78 68 GLU A CA 1
ATOM 515 C C . GLU A 1 68 ? 1.755 33.203 0.994 1.00 44.78 68 GLU A C 1
ATOM 517 O O . GLU A 1 68 ? 1.308 32.731 2.041 1.00 44.78 68 GLU A O 1
ATOM 522 N N . GLU A 1 69 ? 2.817 34.009 0.986 1.00 48.75 69 GLU A N 1
ATOM 523 C CA . GLU A 1 69 ? 3.372 34.629 2.185 1.00 48.75 69 GLU A CA 1
ATOM 524 C C . GLU A 1 69 ? 2.370 35.666 2.715 1.00 48.75 69 GLU A C 1
ATOM 526 O O . GLU A 1 69 ? 2.400 36.846 2.370 1.00 48.75 69 GLU A O 1
ATOM 531 N N . GLY A 1 70 ? 1.440 35.207 3.555 1.00 49.66 70 GLY A N 1
ATOM 532 C CA . GLY A 1 70 ? 0.556 36.053 4.351 1.00 49.66 70 GLY A CA 1
ATOM 533 C C . GLY A 1 70 ? 1.348 36.812 5.415 1.00 49.66 70 GLY A C 1
ATOM 534 O O . GLY A 1 70 ? 1.486 36.353 6.548 1.00 49.66 70 GLY A O 1
ATOM 535 N N . GLY A 1 71 ? 1.880 37.975 5.039 1.00 46.38 71 GLY A N 1
ATOM 536 C CA . GLY A 1 71 ? 2.460 38.957 5.950 1.00 46.38 71 GLY A CA 1
ATOM 537 C C . GLY A 1 71 ? 1.423 39.451 6.960 1.00 46.38 71 GLY A C 1
ATOM 538 O O . GLY A 1 71 ? 0.354 39.934 6.593 1.00 46.38 71 GLY A O 1
ATOM 539 N N . ALA A 1 72 ? 1.766 39.288 8.234 1.00 53.78 72 ALA A N 1
ATOM 540 C CA . ALA A 1 72 ? 0.944 39.526 9.409 1.00 53.78 72 ALA A CA 1
ATOM 541 C C . ALA A 1 72 ? 0.187 40.867 9.415 1.00 53.78 72 ALA A C 1
ATOM 543 O O . ALA A 1 72 ? 0.747 41.946 9.218 1.00 53.78 72 ALA A O 1
ATOM 544 N N . SER A 1 73 ? -1.098 40.761 9.751 1.00 48.31 73 SER A N 1
ATOM 545 C CA . SER A 1 73 ? -1.964 41.835 10.226 1.00 48.31 73 SER A CA 1
ATOM 546 C C . SER A 1 73 ? -1.382 42.538 11.458 1.00 48.31 73 SER A C 1
ATOM 548 O O . SER A 1 73 ? -0.779 41.903 12.322 1.00 48.31 73 SER A O 1
ATOM 550 N N . GLY A 1 74 ? -1.596 43.852 11.531 1.00 51.44 74 GLY A N 1
ATOM 551 C CA . GLY A 1 74 ? -0.986 44.755 12.499 1.00 51.44 74 GLY A CA 1
ATOM 552 C C . GLY A 1 74 ? -1.353 44.551 13.971 1.00 51.44 74 GLY A C 1
ATOM 553 O O . GLY A 1 74 ? -2.375 43.972 14.325 1.00 5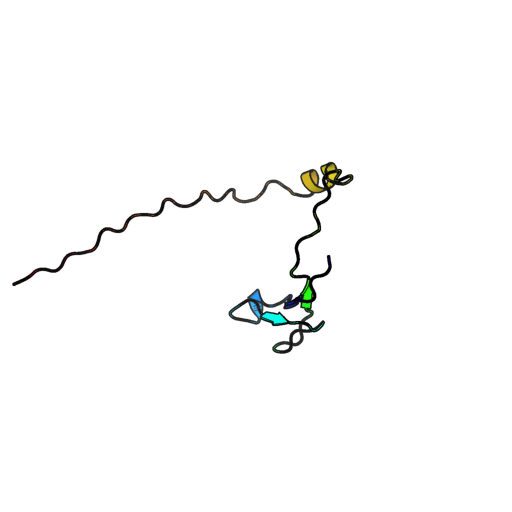1.44 74 GLY A O 1
ATOM 554 N N . ALA A 1 75 ? -0.520 45.146 14.824 1.00 48.94 75 ALA A N 1
ATOM 555 C CA . ALA A 1 75 ? -0.866 45.525 16.184 1.00 48.94 75 ALA A CA 1
ATOM 556 C C . ALA A 1 75 ? -0.708 47.047 16.295 1.00 48.94 75 ALA A C 1
ATOM 558 O O . ALA A 1 75 ? 0.397 47.587 16.288 1.00 48.94 75 ALA A O 1
ATOM 559 N N . SER A 1 76 ? -1.844 47.734 16.341 1.00 46.59 76 SER A N 1
ATOM 560 C CA . SER A 1 76 ? -1.976 49.123 16.761 1.00 46.59 76 SER A CA 1
ATOM 561 C C . SER A 1 76 ? -1.593 49.243 18.238 1.00 46.59 76 SER A C 1
ATOM 563 O O . SER A 1 76 ? -2.286 48.690 19.091 1.00 46.59 76 SER A O 1
ATOM 565 N N . ALA A 1 77 ? -0.517 49.966 18.546 1.00 46.78 77 ALA A N 1
ATOM 566 C CA . ALA A 1 77 ? -0.271 50.467 19.893 1.00 46.78 77 ALA A CA 1
ATOM 567 C C . ALA A 1 77 ? -0.961 51.832 20.027 1.00 46.78 77 ALA A C 1
ATOM 569 O O . ALA A 1 77 ? -0.714 52.732 19.222 1.00 46.78 77 ALA A O 1
ATOM 570 N N . SER A 1 78 ? -1.877 51.932 20.991 1.00 44.91 78 SER A N 1
ATOM 571 C CA . SER A 1 78 ? -2.405 53.196 21.521 1.00 44.91 78 SER A CA 1
ATOM 572 C C . SER A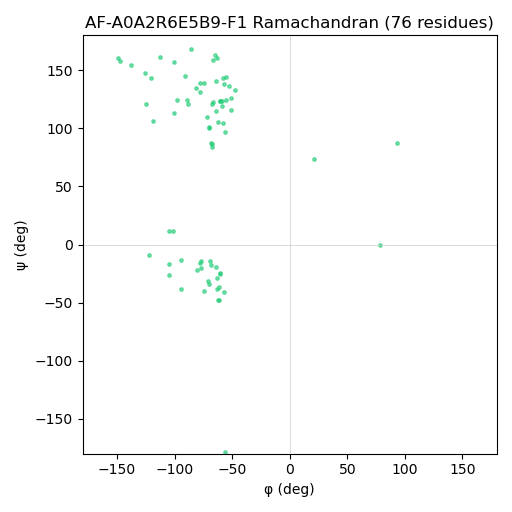 1 78 ? -1.541 53.678 22.677 1.00 44.91 78 SER A C 1
ATOM 574 O O . SER A 1 78 ? -0.918 52.808 23.328 1.00 44.91 78 SER A O 1
#